Protein AF-A0A8T2YKS9-F1 (afdb_monomer_lite)

Structure (mmCIF, N/CA/C/O backbone):
data_AF-A0A8T2YKS9-F1
#
_entry.id   AF-A0A8T2YKS9-F1
#
loop_
_atom_site.group_PDB
_atom_site.id
_atom_site.type_symbol
_atom_site.label_atom_id
_atom_site.label_alt_id
_atom_site.label_comp_id
_atom_site.label_asym_id
_atom_site.label_entity_id
_atom_site.label_seq_id
_atom_site.pdbx_PDB_ins_code
_atom_site.Cartn_x
_atom_site.Cartn_y
_atom_site.Cartn_z
_atom_site.occupancy
_atom_site.B_iso_or_equiv
_atom_site.auth_seq_id
_atom_site.auth_comp_id
_atom_site.auth_asym_id
_atom_site.auth_atom_id
_atom_site.pdbx_PDB_model_num
ATOM 1 N N . MET A 1 1 ? -23.346 18.059 -5.267 1.00 39.94 1 MET A N 1
ATOM 2 C CA . MET A 1 1 ? -23.439 16.583 -5.205 1.00 39.94 1 MET A CA 1
ATOM 3 C C . MET A 1 1 ? -22.046 16.041 -4.912 1.00 39.94 1 MET A C 1
ATOM 5 O O . MET A 1 1 ? -21.174 16.187 -5.754 1.00 39.94 1 MET A O 1
ATOM 9 N N . LYS A 1 2 ? -21.785 15.537 -3.700 1.00 49.81 2 LYS A N 1
ATOM 10 C CA . LYS A 1 2 ? -20.465 15.010 -3.318 1.00 49.81 2 LYS A CA 1
ATOM 11 C C . LYS A 1 2 ? -20.457 13.519 -3.664 1.00 49.81 2 LYS A C 1
ATOM 13 O O . LYS A 1 2 ? -21.193 12.752 -3.049 1.00 49.81 2 LYS A O 1
ATOM 18 N N . GLY A 1 3 ? -19.740 13.144 -4.724 1.00 54.84 3 GLY A N 1
ATOM 19 C CA . GLY A 1 3 ? -19.618 11.751 -5.156 1.00 54.84 3 GLY A CA 1
ATOM 20 C C . GLY A 1 3 ? -19.022 10.900 -4.036 1.00 54.84 3 GLY A C 1
ATOM 21 O O . GLY A 1 3 ? -18.064 11.314 -3.386 1.00 54.84 3 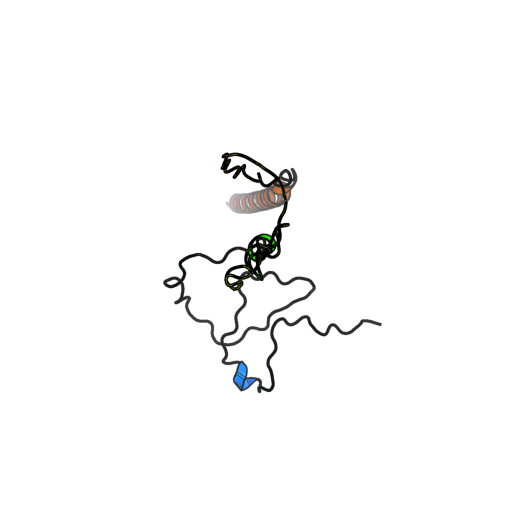GLY A O 1
ATOM 22 N N . ARG A 1 4 ? -19.628 9.740 -3.768 1.00 61.94 4 ARG A N 1
ATOM 23 C CA . ARG A 1 4 ? -19.130 8.784 -2.773 1.00 61.94 4 ARG A CA 1
ATOM 24 C C . ARG A 1 4 ? -17.757 8.272 -3.223 1.00 61.94 4 ARG A C 1
ATOM 26 O O . ARG A 1 4 ? -17.602 7.895 -4.381 1.00 61.94 4 ARG A O 1
ATOM 33 N N . VAL A 1 5 ? -16.785 8.266 -2.317 1.00 64.69 5 VAL A N 1
ATOM 34 C CA . VAL A 1 5 ? -15.455 7.697 -2.553 1.00 64.69 5 VAL A CA 1
ATOM 35 C C . VAL A 1 5 ? -15.510 6.221 -2.167 1.00 64.69 5 VAL A C 1
ATOM 37 O O . VAL A 1 5 ? -15.826 5.903 -1.025 1.00 64.69 5 VAL A O 1
ATOM 40 N N . TRP A 1 6 ? -15.275 5.327 -3.126 1.00 66.19 6 TRP A N 1
ATOM 41 C CA . TRP A 1 6 ? -15.517 3.886 -2.961 1.00 66.19 6 TRP A CA 1
ATOM 42 C C . TRP A 1 6 ? -14.244 3.057 -2.723 1.00 66.19 6 TRP A C 1
ATOM 44 O O . TRP A 1 6 ? -14.348 1.912 -2.299 1.00 66.19 6 TRP A O 1
ATOM 54 N N . PHE A 1 7 ? -13.054 3.621 -2.963 1.00 79.31 7 PHE A N 1
ATOM 55 C CA . PHE A 1 7 ? -11.790 2.870 -3.005 1.00 79.31 7 PHE A CA 1
ATOM 56 C C . PHE A 1 7 ? -10.639 3.623 -2.328 1.00 79.31 7 PHE A C 1
ATOM 58 O O . PHE A 1 7 ? -9.623 3.920 -2.942 1.00 79.31 7 PHE A O 1
ATOM 65 N N . VAL A 1 8 ? -10.833 3.991 -1.064 1.00 89.81 8 VAL A N 1
ATOM 66 C CA . VAL A 1 8 ? -9.793 4.633 -0.235 1.00 89.81 8 VAL A CA 1
ATOM 67 C C . VAL A 1 8 ? -9.143 3.665 0.738 1.00 89.81 8 VAL A C 1
ATOM 69 O O . VAL A 1 8 ? -7.998 3.855 1.128 1.00 89.81 8 VAL A O 1
ATOM 72 N N . GLN A 1 9 ? -9.838 2.597 1.114 1.00 92.94 9 GLN A N 1
ATOM 73 C CA . GLN A 1 9 ? -9.240 1.576 1.952 1.00 92.94 9 GLN A CA 1
ATOM 74 C C . GLN A 1 9 ? -8.391 0.639 1.090 1.00 92.94 9 GLN A C 1
ATOM 76 O O . GLN A 1 9 ? -8.901 0.014 0.160 1.00 92.94 9 GLN A O 1
ATOM 81 N N . VAL A 1 10 ? -7.105 0.529 1.417 1.00 93.19 10 VAL A N 1
ATOM 82 C CA . VAL A 1 10 ? -6.154 -0.357 0.723 1.00 93.19 10 VAL A CA 1
ATOM 83 C C . VAL A 1 10 ? -6.467 -1.832 0.995 1.00 93.19 10 VAL A C 1
ATOM 85 O O . VAL A 1 10 ? -6.239 -2.695 0.151 1.00 93.19 10 VAL A O 1
ATOM 88 N N . THR A 1 11 ? -7.017 -2.137 2.172 1.00 93.12 11 THR A N 1
ATOM 89 C CA . THR A 1 11 ? -7.328 -3.502 2.603 1.00 93.12 11 THR A CA 1
ATOM 90 C C . THR A 1 11 ? -8.774 -3.890 2.303 1.00 93.12 11 THR A C 1
ATOM 92 O O . THR A 1 11 ? -9.702 -3.121 2.544 1.00 93.12 11 THR A O 1
ATOM 95 N N . LYS A 1 12 ? -8.985 -5.128 1.839 1.00 92.06 12 LYS A N 1
ATOM 96 C CA . LYS A 1 12 ? -10.316 -5.722 1.651 1.00 92.06 12 LYS A CA 1
ATOM 97 C C . LYS A 1 12 ? -10.390 -7.080 2.345 1.00 92.06 12 LYS A C 1
ATOM 99 O O . LYS A 1 12 ? -9.564 -7.949 2.083 1.00 92.06 12 LYS A O 1
ATOM 104 N N . ARG A 1 13 ? -11.401 -7.272 3.196 1.00 91.38 13 ARG A N 1
ATOM 105 C CA . ARG A 1 13 ? -11.765 -8.574 3.783 1.00 91.38 13 ARG A CA 1
ATOM 106 C C . ARG A 1 13 ? -12.914 -9.154 2.961 1.00 91.38 13 ARG A C 1
ATOM 108 O O . ARG A 1 13 ? -13.848 -8.420 2.644 1.00 91.38 13 ARG A O 1
ATOM 115 N N . VAL A 1 14 ? -12.817 -10.414 2.547 1.00 91.00 14 VAL A N 1
ATOM 116 C CA . VAL A 1 14 ? -13.779 -11.039 1.624 1.00 91.00 14 VAL A CA 1
ATOM 117 C C . VAL A 1 14 ? -14.481 -12.176 2.346 1.00 91.00 14 VAL A C 1
ATOM 119 O O . VAL A 1 14 ? -13.813 -13.081 2.830 1.00 91.00 14 VAL A O 1
ATOM 122 N N . ASP A 1 15 ? -15.811 -12.108 2.424 1.00 87.38 15 ASP A N 1
ATOM 123 C CA . ASP A 1 15 ? -16.672 -13.171 2.961 1.00 87.38 15 ASP A CA 1
ATOM 124 C C . ASP A 1 15 ? -16.241 -13.699 4.344 1.00 87.38 15 ASP A C 1
ATOM 126 O O . ASP A 1 15 ? -16.335 -14.889 4.625 1.00 87.38 15 ASP A O 1
ATOM 130 N N . THR A 1 16 ? -15.737 -12.817 5.215 1.00 85.69 16 THR A N 1
ATOM 131 C CA . THR A 1 16 ? -15.246 -13.184 6.554 1.00 85.69 16 THR A CA 1
ATOM 132 C C . THR A 1 16 ? -15.887 -12.312 7.629 1.00 85.69 16 THR A C 1
ATOM 134 O O . THR A 1 16 ? -15.983 -11.093 7.450 1.00 85.69 16 THR A O 1
ATOM 137 N N . ALA A 1 17 ? -16.291 -12.912 8.754 1.00 88.25 17 ALA A N 1
ATOM 138 C CA . ALA A 1 17 ? -16.774 -12.153 9.901 1.00 88.25 17 ALA A CA 1
ATOM 139 C C . ALA A 1 17 ? -15.627 -11.364 10.547 1.00 88.25 17 ALA A C 1
ATOM 141 O O . ALA A 1 17 ? -14.447 -11.674 10.374 1.00 88.25 17 ALA A O 1
ATOM 142 N N . GLU A 1 18 ? -15.974 -10.311 11.281 1.00 83.69 18 GLU A N 1
ATOM 143 C CA . GLU A 1 18 ? -14.983 -9.413 11.866 1.00 83.69 18 GLU A CA 1
ATOM 144 C C . GLU A 1 18 ? -14.056 -10.111 12.865 1.00 83.69 18 GLU A C 1
ATOM 146 O O . GLU A 1 18 ? -12.841 -9.907 12.833 1.00 83.69 18 GLU A O 1
ATOM 151 N N . ASP A 1 19 ? -14.613 -11.003 13.677 1.00 86.81 19 ASP A N 1
ATOM 152 C CA . ASP A 1 19 ? -13.867 -11.782 14.667 1.00 86.81 19 ASP A CA 1
ATOM 153 C C . ASP A 1 19 ? -12.844 -12.731 14.026 1.00 86.81 19 ASP A C 1
ATOM 155 O O . ASP A 1 19 ? -11.772 -12.959 14.588 1.00 86.81 19 ASP A O 1
ATOM 159 N N . ASP A 1 20 ? -13.122 -13.212 12.813 1.00 88.00 20 ASP A N 1
ATOM 160 C CA . ASP A 1 20 ? -12.247 -14.143 12.103 1.00 88.00 20 ASP A CA 1
ATOM 161 C C . ASP A 1 20 ? -10.988 -13.445 11.571 1.00 88.00 20 ASP A C 1
ATOM 163 O O . ASP A 1 20 ? -9.879 -13.980 11.664 1.00 88.00 20 ASP A O 1
ATOM 167 N N . TRP A 1 21 ? -11.134 -12.241 11.001 1.00 90.62 21 TRP A N 1
ATOM 168 C CA . TRP A 1 21 ? -10.007 -11.530 10.391 1.00 90.62 21 TRP A CA 1
ATOM 169 C C . TRP A 1 21 ? -9.256 -10.623 11.360 1.00 90.62 21 TRP A C 1
ATOM 171 O O . TRP A 1 21 ? -8.097 -10.287 11.094 1.00 90.62 21 TRP A O 1
ATOM 181 N N . ARG A 1 22 ? -9.865 -10.248 12.493 1.00 88.56 22 ARG A N 1
ATOM 182 C CA . ARG A 1 22 ? -9.217 -9.444 13.544 1.00 88.56 22 ARG A CA 1
ATOM 183 C C . ARG A 1 22 ? -7.946 -10.095 14.087 1.00 88.56 22 ARG A C 1
ATOM 185 O O . ARG A 1 22 ? -7.028 -9.372 14.470 1.00 88.56 22 ARG A O 1
ATOM 192 N N . GLY A 1 23 ? -7.870 -11.426 14.072 1.00 89.00 23 GLY A N 1
ATOM 193 C CA . GLY A 1 23 ? -6.672 -12.178 14.449 1.00 89.00 23 GLY A CA 1
ATOM 194 C C . GLY A 1 23 ? -5.566 -12.213 13.385 1.00 89.00 23 GLY A C 1
ATOM 195 O O . GLY A 1 23 ? -4.433 -12.567 13.706 1.00 89.00 23 GLY A O 1
ATOM 196 N N . TRP A 1 24 ? -5.845 -11.854 12.126 1.00 91.94 24 TRP A N 1
ATOM 197 C CA . TRP A 1 24 ? -4.829 -11.878 11.067 1.00 91.94 24 TRP A CA 1
ATOM 198 C C . TRP A 1 24 ? -3.841 -10.743 11.281 1.00 91.94 24 TRP A C 1
ATOM 200 O O . TRP A 1 24 ? -4.251 -9.616 11.525 1.00 91.94 24 TRP A O 1
ATOM 210 N N . ASN A 1 25 ? -2.548 -11.001 11.135 1.00 90.00 25 ASN A N 1
ATOM 211 C CA . ASN A 1 25 ? -1.542 -9.961 11.308 1.00 90.00 25 ASN A CA 1
ATOM 212 C C . ASN A 1 25 ? -1.319 -9.192 9.995 1.00 90.00 25 ASN A C 1
ATOM 214 O O . ASN A 1 25 ? -0.516 -9.609 9.161 1.00 90.00 25 ASN A O 1
ATOM 218 N N . TRP A 1 26 ? -2.072 -8.111 9.780 1.00 91.94 26 TRP A N 1
ATOM 219 C CA . TRP A 1 26 ? -1.944 -7.230 8.610 1.00 91.94 26 TRP A CA 1
ATOM 220 C C . TRP A 1 26 ? -1.364 -5.892 9.062 1.00 91.94 26 TRP A C 1
ATOM 222 O O . TRP A 1 26 ? -1.940 -5.242 9.935 1.00 91.94 26 TRP A O 1
ATOM 232 N N . ARG A 1 27 ? -0.242 -5.480 8.464 1.00 89.00 27 ARG A N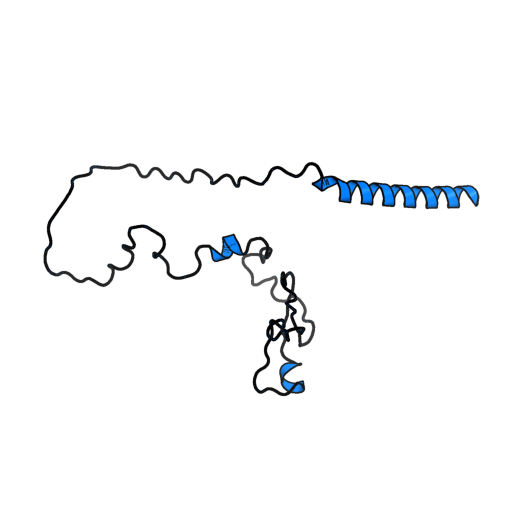 1
ATOM 233 C CA . ARG A 1 27 ? 0.537 -4.303 8.876 1.00 89.00 27 ARG A CA 1
ATOM 234 C C . ARG A 1 27 ? 0.849 -3.384 7.707 1.00 89.00 27 ARG A C 1
ATOM 236 O O . ARG A 1 27 ? 0.903 -3.830 6.567 1.00 89.00 27 ARG A O 1
ATOM 243 N N . SER A 1 28 ? 1.079 -2.126 8.050 1.00 88.56 28 SER A N 1
ATOM 244 C CA . SER A 1 28 ? 1.567 -1.070 7.173 1.00 88.56 28 SER A CA 1
ATOM 245 C C . SER A 1 28 ? 2.549 -0.238 7.995 1.00 88.56 28 SER A C 1
ATOM 247 O O . SER A 1 28 ? 2.203 0.212 9.090 1.00 88.56 28 SER A O 1
ATOM 249 N N . GLU A 1 29 ? 3.783 -0.106 7.516 1.00 85.88 29 GLU A N 1
ATOM 250 C CA . GLU A 1 29 ? 4.866 0.607 8.196 1.00 85.88 29 GLU A CA 1
ATOM 251 C C . GLU A 1 29 ? 5.730 1.306 7.147 1.00 85.88 29 GLU A C 1
ATOM 253 O O . GLU A 1 29 ? 6.187 0.679 6.196 1.00 85.88 29 GLU A O 1
ATOM 258 N N . GLY A 1 30 ? 5.931 2.618 7.295 1.00 84.44 30 GLY A N 1
ATOM 259 C CA . GLY A 1 30 ? 6.701 3.408 6.328 1.00 84.44 30 GLY A CA 1
ATOM 260 C C . GLY A 1 30 ? 6.030 3.597 4.957 1.00 84.44 30 GLY A C 1
ATOM 261 O O . GLY A 1 30 ? 6.656 4.149 4.052 1.00 84.44 30 GLY A O 1
ATOM 262 N N . ASP A 1 31 ? 4.771 3.177 4.800 1.00 88.44 31 ASP A N 1
ATOM 263 C CA . ASP A 1 31 ? 4.019 3.302 3.551 1.00 88.44 31 ASP A CA 1
ATOM 264 C C . ASP A 1 31 ? 3.560 4.743 3.290 1.00 88.44 31 ASP A C 1
ATOM 266 O O . ASP A 1 31 ? 3.110 5.460 4.188 1.00 88.44 31 ASP A O 1
ATOM 270 N N . ILE A 1 32 ? 3.608 5.156 2.022 1.00 90.56 32 ILE A N 1
ATOM 271 C CA . ILE A 1 32 ? 3.081 6.448 1.572 1.00 90.56 32 ILE A CA 1
ATOM 272 C C . ILE A 1 32 ? 1.674 6.238 1.003 1.00 90.56 32 ILE A C 1
ATOM 274 O O . ILE A 1 32 ? 1.496 5.621 -0.046 1.00 90.56 32 ILE A O 1
ATOM 278 N N . LEU A 1 33 ? 0.667 6.795 1.680 1.00 91.56 33 LEU A N 1
ATOM 279 C CA . LEU A 1 33 ? -0.738 6.720 1.281 1.00 91.56 33 LEU A CA 1
ATOM 280 C C . LEU A 1 33 ? -1.208 8.085 0.758 1.00 91.56 33 LEU A C 1
ATOM 282 O O . LEU A 1 33 ? -1.346 9.049 1.509 1.00 91.56 33 LEU A O 1
ATOM 286 N N . VAL A 1 34 ? -1.432 8.179 -0.554 1.00 90.62 34 VAL A N 1
ATOM 287 C CA . VAL A 1 34 ? -1.842 9.416 -1.243 1.00 90.62 34 VAL A CA 1
ATOM 288 C C . VAL A 1 34 ? -3.329 9.396 -1.603 1.00 90.62 34 VAL A C 1
ATOM 290 O O . VAL A 1 34 ? -3.980 8.356 -1.553 1.00 90.62 34 VAL A O 1
ATOM 293 N N . ASN A 1 35 ? -3.891 10.550 -1.979 1.00 92.19 35 ASN A N 1
ATOM 294 C CA . ASN A 1 35 ? -5.284 10.681 -2.441 1.00 92.19 35 ASN A CA 1
ATOM 295 C C . ASN A 1 35 ? -6.347 10.176 -1.443 1.00 92.19 35 ASN A C 1
ATOM 297 O O . ASN A 1 35 ? -7.419 9.720 -1.837 1.00 92.19 35 ASN A O 1
ATOM 301 N N . GLY A 1 36 ? -6.060 10.277 -0.143 1.00 90.88 36 GLY A N 1
ATOM 302 C CA . GLY A 1 36 ? -6.967 9.833 0.917 1.00 90.88 36 GLY A CA 1
ATOM 303 C C . GLY A 1 36 ? -6.976 8.322 1.140 1.00 90.88 36 GLY A C 1
ATOM 304 O O . GLY A 1 36 ? -7.867 7.831 1.832 1.00 90.88 36 GLY A O 1
ATOM 305 N N . ALA A 1 37 ? -6.016 7.590 0.566 1.00 92.62 37 ALA A N 1
ATOM 306 C CA . ALA A 1 37 ? -5.841 6.180 0.864 1.00 92.62 37 ALA A CA 1
ATOM 307 C C . ALA A 1 37 ? -5.527 5.964 2.356 1.00 92.62 37 ALA A C 1
ATOM 309 O O . ALA A 1 37 ? -4.832 6.766 2.978 1.00 92.62 37 ALA A O 1
ATOM 310 N N . PHE A 1 38 ? -6.032 4.876 2.932 1.00 93.69 38 PHE A N 1
ATOM 311 C CA . PHE A 1 38 ? -5.734 4.473 4.305 1.00 93.69 38 PHE A CA 1
ATOM 312 C C . PHE A 1 38 ? -5.679 2.947 4.441 1.00 93.69 38 PHE A C 1
ATOM 314 O O . PHE A 1 38 ? -6.277 2.203 3.657 1.00 93.69 38 PHE A O 1
ATOM 321 N N . PHE A 1 39 ? -4.972 2.476 5.466 1.00 94.19 39 PHE A N 1
ATOM 322 C CA . PHE A 1 39 ? -4.803 1.059 5.770 1.00 94.19 39 PHE A CA 1
ATOM 323 C C . PHE A 1 39 ? -5.488 0.708 7.095 1.00 94.19 39 PHE A C 1
ATOM 325 O O . PHE A 1 39 ? -5.342 1.425 8.082 1.00 94.19 39 PHE A O 1
ATOM 332 N N . VAL A 1 40 ? -6.224 -0.407 7.128 1.00 93.69 40 VAL A N 1
ATOM 333 C CA . VAL A 1 40 ? -6.823 -0.944 8.362 1.00 93.69 40 VAL A CA 1
ATOM 334 C C . VAL A 1 40 ? -6.045 -2.182 8.789 1.00 93.69 40 VAL A C 1
ATOM 336 O O . VAL A 1 40 ? -6.183 -3.245 8.174 1.00 93.69 40 VAL A O 1
ATOM 339 N N . ALA A 1 41 ? -5.223 -2.012 9.825 1.00 92.56 41 ALA A N 1
ATOM 340 C CA . ALA A 1 41 ? -4.402 -3.059 10.423 1.00 92.56 41 ALA A CA 1
ATOM 341 C C . ALA A 1 41 ? -5.211 -3.996 11.333 1.00 92.56 41 ALA A C 1
ATOM 343 O O . ALA A 1 41 ? -6.316 -3.671 11.773 1.00 92.56 41 ALA A O 1
ATOM 344 N N . SER A 1 42 ? -4.657 -5.176 11.600 1.00 92.50 42 SER A N 1
ATOM 345 C CA . SER A 1 42 ? -5.242 -6.183 12.493 1.00 92.50 42 SER A CA 1
ATOM 346 C C . SER A 1 42 ? -4.167 -7.093 13.081 1.00 92.50 42 SER A C 1
ATOM 348 O O . SER A 1 42 ? -3.025 -7.093 12.616 1.00 92.50 42 SER A O 1
ATOM 350 N N . GLY A 1 43 ? -4.558 -7.918 14.052 1.00 88.94 43 GLY A N 1
ATOM 351 C CA . GLY A 1 43 ? -3.666 -8.828 14.755 1.00 88.94 43 GLY A CA 1
ATOM 352 C C . GLY A 1 43 ? -2.930 -8.155 15.910 1.00 88.94 43 GLY A C 1
ATOM 353 O O . GLY A 1 43 ? -3.093 -6.967 16.181 1.00 88.94 43 GLY A O 1
ATOM 354 N N . ALA A 1 44 ? -2.135 -8.946 16.624 1.00 81.00 44 ALA A N 1
ATOM 355 C CA . ALA A 1 44 ? -1.291 -8.445 17.700 1.00 81.00 44 ALA A CA 1
ATOM 356 C C . ALA A 1 44 ? -0.024 -7.785 17.141 1.00 81.00 44 ALA A C 1
ATOM 358 O O . ALA A 1 44 ? 0.482 -8.181 16.087 1.00 81.00 44 ALA A O 1
ATOM 359 N N . GLU A 1 45 ? 0.527 -6.828 17.881 1.00 71.31 45 GLU A N 1
ATOM 360 C CA . GLU A 1 45 ? 1.900 -6.362 17.697 1.00 71.31 45 GLU A CA 1
ATOM 361 C C . GLU A 1 45 ? 2.855 -7.529 18.029 1.00 71.31 45 GLU A C 1
ATOM 363 O O . GLU A 1 45 ? 2.699 -8.214 19.035 1.00 71.31 45 GLU A O 1
ATOM 368 N N . LEU A 1 46 ? 3.786 -7.841 17.127 1.00 68.31 46 LEU A N 1
ATOM 369 C CA . LEU A 1 46 ? 4.732 -8.959 17.233 1.00 68.31 46 LEU A CA 1
ATOM 370 C C . LEU A 1 46 ? 6.113 -8.340 17.215 1.00 68.31 46 LEU A C 1
ATOM 372 O O . LEU A 1 46 ? 6.373 -7.515 16.336 1.00 68.31 46 LEU A O 1
ATOM 376 N N . GLU A 1 47 ? 6.975 -8.816 18.113 1.00 61.38 47 GLU A N 1
ATOM 377 C CA . GLU A 1 47 ? 8.415 -8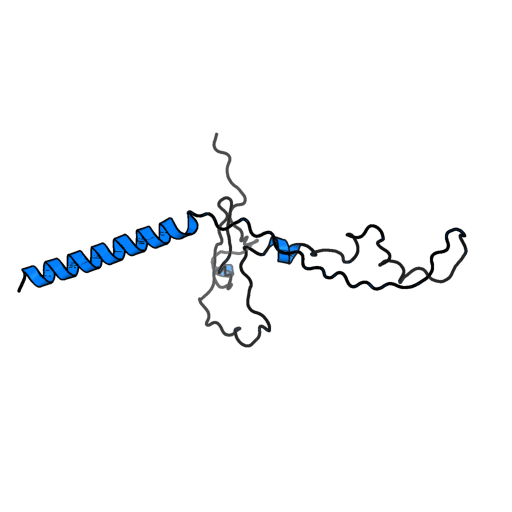.572 18.082 1.00 61.38 47 GLU A CA 1
ATOM 378 C C . GLU A 1 47 ? 8.984 -8.810 16.679 1.00 61.38 47 GLU A C 1
ATOM 380 O O . GLU A 1 47 ? 8.645 -9.791 16.003 1.00 61.38 47 GLU A O 1
ATOM 385 N N . VAL A 1 48 ? 9.875 -7.911 16.257 1.00 63.22 48 VAL A N 1
ATOM 386 C CA . VAL A 1 48 ? 10.581 -7.936 14.972 1.00 63.22 48 VAL A CA 1
ATOM 387 C C . VAL A 1 48 ? 11.544 -9.128 14.946 1.00 63.22 48 VAL A C 1
ATOM 389 O O . VAL A 1 48 ? 12.745 -9.010 15.142 1.00 63.22 48 VAL A O 1
ATOM 392 N N . LYS A 1 49 ? 11.019 -10.334 14.721 1.00 59.50 49 LYS A N 1
ATOM 393 C CA . LYS A 1 49 ? 11.821 -11.569 14.690 1.00 59.50 49 LYS A CA 1
ATOM 394 C C . LYS A 1 49 ? 12.469 -11.838 13.324 1.00 59.50 49 LYS A C 1
ATOM 396 O O . LYS A 1 49 ? 13.157 -12.843 13.158 1.00 59.50 49 LYS A O 1
ATOM 401 N N . TYR A 1 50 ? 1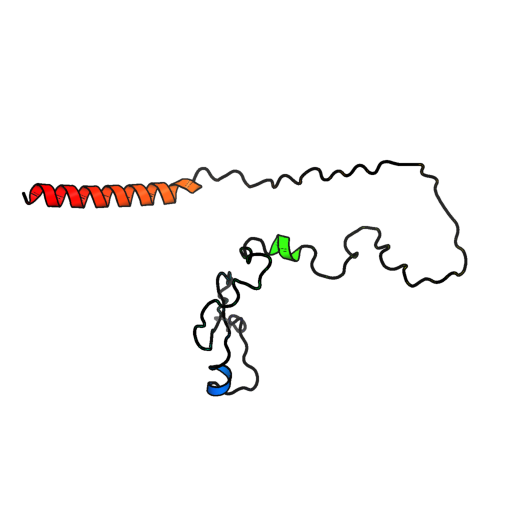2.246 -10.952 12.349 1.00 58.34 50 TYR A N 1
ATOM 402 C CA . TYR A 1 50 ? 12.656 -11.109 10.947 1.00 58.34 50 TYR A CA 1
ATOM 403 C C . TYR A 1 50 ? 13.926 -10.340 10.565 1.00 58.34 50 TYR A C 1
ATOM 405 O O . TYR A 1 50 ? 14.420 -10.515 9.453 1.00 58.34 50 TYR A O 1
ATOM 413 N N . GLU A 1 51 ? 14.504 -9.567 11.489 1.00 58.12 51 GLU A N 1
ATOM 414 C CA . GLU A 1 51 ? 15.757 -8.818 11.288 1.00 58.12 51 GLU A CA 1
ATOM 415 C C . GLU A 1 51 ? 16.920 -9.727 10.840 1.00 58.12 51 GLU A C 1
ATOM 417 O O . GLU A 1 51 ? 17.832 -9.308 10.138 1.00 58.12 51 GLU A O 1
ATOM 422 N N . LYS A 1 52 ? 16.849 -11.021 11.181 1.00 55.47 52 LYS A N 1
ATOM 423 C CA . LYS A 1 52 ? 17.872 -12.024 10.863 1.00 55.47 52 LYS A CA 1
ATOM 424 C C . LYS A 1 52 ? 17.738 -12.671 9.474 1.00 55.47 52 LYS A C 1
ATOM 426 O O . LYS A 1 52 ? 18.644 -13.393 9.070 1.00 55.47 52 LYS A O 1
ATOM 431 N N . ALA A 1 53 ? 16.619 -12.480 8.770 1.00 60.03 53 ALA A N 1
ATOM 432 C CA . ALA A 1 53 ? 16.303 -13.206 7.530 1.00 60.03 53 ALA A CA 1
ATOM 433 C C . ALA A 1 53 ? 16.365 -12.350 6.251 1.00 60.03 53 ALA A C 1
ATOM 435 O O . ALA A 1 53 ? 16.267 -12.898 5.154 1.00 60.03 53 ALA A O 1
ATOM 436 N N . TYR A 1 54 ? 16.540 -11.032 6.365 1.00 63.34 54 TYR A N 1
ATOM 437 C CA . TYR A 1 54 ? 16.650 -10.145 5.209 1.00 63.34 54 TYR A CA 1
ATOM 438 C C . TYR A 1 54 ? 18.114 -9.911 4.826 1.00 63.34 54 TYR A C 1
ATOM 440 O O . TYR A 1 54 ? 18.925 -9.498 5.646 1.00 63.34 54 TYR A O 1
ATOM 448 N N . SER A 1 55 ? 18.451 -10.143 3.554 1.00 73.62 55 SER A N 1
ATOM 449 C CA . SER A 1 55 ? 19.772 -9.795 3.004 1.00 73.62 55 SER A CA 1
ATOM 450 C C . SER A 1 55 ? 19.905 -8.300 2.678 1.00 73.62 55 SER A C 1
ATOM 452 O O . SER A 1 55 ? 21.006 -7.841 2.383 1.00 73.62 55 SER A O 1
ATOM 454 N N . VAL A 1 56 ? 18.794 -7.559 2.670 1.00 78.19 56 VAL A N 1
ATOM 455 C CA . VAL A 1 56 ? 18.720 -6.134 2.329 1.00 78.19 56 VAL A CA 1
ATOM 456 C C . VAL A 1 56 ? 17.607 -5.461 3.125 1.00 78.19 56 VAL A C 1
ATOM 458 O O . VAL A 1 56 ? 16.547 -6.049 3.336 1.00 78.19 56 VAL A O 1
ATOM 461 N N . GLU A 1 57 ? 17.837 -4.218 3.536 1.00 81.56 57 GLU A N 1
ATOM 462 C CA . GLU A 1 57 ? 16.832 -3.403 4.221 1.00 81.56 57 GLU A CA 1
ATOM 463 C C . GLU A 1 57 ? 15.743 -2.899 3.255 1.00 81.56 57 GLU A C 1
ATOM 465 O O . GLU A 1 57 ? 16.051 -2.599 2.089 1.00 81.56 57 GLU A O 1
ATOM 470 N N . PRO A 1 58 ? 14.491 -2.731 3.727 1.00 81.19 58 PRO A N 1
ATOM 471 C CA . PRO A 1 58 ? 13.444 -2.052 2.972 1.00 81.19 58 PRO A CA 1
ATOM 472 C C . PRO A 1 58 ? 13.893 -0.652 2.536 1.00 81.19 58 PRO A C 1
ATOM 474 O O . PRO A 1 58 ? 14.484 0.106 3.306 1.00 81.19 58 PRO A O 1
ATOM 477 N N . LYS A 1 59 ? 13.613 -0.291 1.282 1.00 86.44 59 LYS A N 1
ATOM 478 C CA . LYS A 1 59 ? 13.904 1.044 0.748 1.00 86.44 59 LYS A CA 1
ATOM 479 C C . LYS A 1 59 ? 12.686 1.952 0.876 1.00 86.44 59 LYS A C 1
ATOM 481 O O . LYS A 1 59 ? 11.553 1.490 0.822 1.00 86.44 59 LYS A O 1
ATOM 486 N N . SER A 1 60 ? 12.940 3.252 1.022 1.00 86.31 60 SER A N 1
ATOM 487 C CA . SER A 1 60 ? 11.888 4.270 1.095 1.00 86.31 60 SER A CA 1
ATOM 488 C C . SER A 1 60 ? 10.966 4.215 -0.125 1.00 86.31 60 SER A C 1
ATOM 490 O O . SER A 1 60 ? 11.440 4.108 -1.259 1.00 86.31 60 SER A O 1
ATOM 492 N N . ALA A 1 61 ? 9.661 4.383 0.105 1.00 86.94 61 ALA A N 1
ATOM 493 C CA . ALA A 1 61 ? 8.639 4.435 -0.941 1.00 86.94 61 ALA A CA 1
ATOM 494 C C . ALA A 1 61 ? 8.856 5.573 -1.963 1.00 86.94 61 ALA A C 1
ATOM 496 O O . ALA A 1 61 ? 8.323 5.512 -3.065 1.00 86.94 61 ALA A O 1
ATOM 497 N N . VAL A 1 62 ? 9.699 6.569 -1.657 1.00 87.19 62 VAL A N 1
ATOM 498 C CA . VAL A 1 62 ? 10.124 7.609 -2.618 1.00 87.19 62 VAL A CA 1
ATOM 499 C C . VAL A 1 62 ? 10.844 7.014 -3.838 1.00 87.19 62 VAL A C 1
ATOM 501 O O . VAL A 1 62 ? 10.823 7.604 -4.912 1.00 87.19 62 VAL A O 1
ATOM 504 N N . LEU A 1 63 ? 11.463 5.837 -3.703 1.00 90.38 63 LEU A N 1
ATOM 505 C CA . LEU A 1 63 ? 12.189 5.169 -4.788 1.00 90.38 63 LEU A CA 1
ATOM 506 C C . LEU A 1 63 ? 11.308 4.228 -5.625 1.00 90.38 63 LEU A C 1
ATOM 508 O O . LEU A 1 63 ? 11.845 3.485 -6.446 1.00 90.38 63 LEU A O 1
ATOM 512 N N . ILE A 1 64 ? 9.983 4.227 -5.435 1.00 90.00 64 ILE A N 1
ATOM 513 C CA . ILE A 1 64 ? 9.085 3.261 -6.086 1.00 90.00 64 ILE A CA 1
ATOM 514 C C . ILE A 1 64 ? 9.183 3.293 -7.617 1.00 90.00 64 ILE A C 1
ATOM 516 O O . ILE A 1 64 ? 9.195 2.235 -8.246 1.00 90.00 64 ILE A O 1
ATOM 520 N N . ASP A 1 65 ? 9.356 4.476 -8.211 1.00 90.25 65 ASP A N 1
ATOM 521 C CA . ASP A 1 65 ? 9.491 4.638 -9.662 1.00 90.25 65 ASP A CA 1
ATOM 522 C C . ASP A 1 65 ? 10.748 3.939 -10.192 1.00 90.25 65 ASP A C 1
ATOM 524 O O . ASP A 1 65 ? 10.710 3.276 -11.226 1.00 90.25 65 ASP A O 1
ATOM 528 N N . LEU A 1 66 ? 11.858 4.019 -9.452 1.00 90.75 66 LEU A N 1
ATOM 529 C CA . LEU A 1 66 ? 13.105 3.339 -9.808 1.00 90.75 66 LEU A CA 1
ATOM 530 C C . LEU A 1 66 ? 12.986 1.831 -9.583 1.00 90.75 66 LEU A C 1
ATOM 532 O O . LEU A 1 66 ? 13.402 1.044 -10.430 1.00 90.75 66 LEU A O 1
ATOM 536 N N . LEU A 1 67 ? 12.397 1.425 -8.455 1.00 90.62 67 LEU A N 1
ATOM 537 C CA . LEU A 1 67 ? 12.232 0.014 -8.098 1.00 90.62 67 LEU A CA 1
ATOM 538 C C . LEU A 1 67 ? 11.311 -0.733 -9.074 1.00 90.62 67 LEU A C 1
ATOM 540 O O . LEU A 1 67 ? 11.473 -1.936 -9.263 1.00 90.62 67 LEU A O 1
ATOM 544 N N . THR A 1 68 ? 10.361 -0.038 -9.702 1.00 91.75 68 THR A N 1
ATOM 545 C CA . THR A 1 68 ? 9.376 -0.637 -10.620 1.00 91.75 68 THR A CA 1
ATOM 546 C C . THR A 1 68 ? 9.666 -0.381 -12.102 1.00 91.75 68 THR A C 1
ATOM 548 O O . THR A 1 68 ? 9.007 -0.987 -12.950 1.00 91.75 68 THR A O 1
ATOM 551 N N . MET A 1 69 ? 10.688 0.422 -12.433 1.00 88.75 69 MET A N 1
ATOM 552 C CA . MET A 1 69 ? 11.041 0.837 -13.803 1.00 88.75 69 MET A CA 1
ATOM 553 C C . MET A 1 69 ? 11.232 -0.328 -14.785 1.00 88.75 69 MET A C 1
ATOM 555 O O . MET A 1 69 ? 10.868 -0.224 -15.954 1.00 88.75 69 MET A O 1
ATOM 559 N N . HIS A 1 70 ? 11.794 -1.443 -14.316 1.00 85.88 70 HIS A N 1
ATOM 560 C CA . HIS A 1 70 ? 12.036 -2.644 -15.122 1.00 85.88 70 HIS A CA 1
ATOM 561 C C . HIS A 1 70 ? 11.153 -3.826 -14.696 1.00 85.88 70 HIS A C 1
ATOM 563 O O . HIS A 1 70 ? 11.487 -4.981 -14.959 1.00 85.88 70 HIS A O 1
ATOM 569 N N . SER A 1 71 ? 10.033 -3.555 -14.017 1.00 87.94 71 SER A N 1
ATOM 570 C CA . SER A 1 71 ? 9.048 -4.588 -13.691 1.00 87.94 71 SER A CA 1
ATOM 571 C C . SER A 1 71 ? 8.292 -5.038 -14.948 1.00 87.94 71 SER A C 1
ATOM 573 O O . SER A 1 71 ? 8.013 -4.246 -15.846 1.00 87.94 71 SER A O 1
ATOM 575 N N . GLY A 1 72 ? 7.963 -6.328 -15.026 1.00 85.88 72 GLY A N 1
ATOM 576 C CA . GLY A 1 72 ? 7.287 -6.923 -16.181 1.00 85.88 72 GLY A CA 1
ATOM 577 C C . GLY A 1 72 ? 8.177 -7.883 -16.969 1.00 85.88 72 GLY A C 1
ATOM 578 O O . GLY A 1 72 ? 9.152 -8.423 -16.450 1.00 85.88 72 GLY A O 1
ATOM 579 N N . VAL A 1 73 ? 7.795 -8.162 -18.216 1.00 83.50 73 VAL A N 1
ATOM 580 C CA . VAL A 1 73 ? 8.506 -9.129 -19.063 1.00 83.50 73 VAL A CA 1
ATOM 581 C C . VAL A 1 73 ? 9.885 -8.585 -19.432 1.00 83.50 73 VAL A C 1
ATOM 583 O O . VAL A 1 73 ? 10.024 -7.462 -19.914 1.00 83.50 73 VAL A O 1
ATOM 586 N N . LEU A 1 74 ? 10.911 -9.410 -19.245 1.00 75.69 74 LEU A N 1
ATOM 587 C CA . LEU A 1 74 ? 12.270 -9.079 -19.652 1.00 75.69 74 LEU A CA 1
ATOM 588 C C . LEU A 1 74 ? 12.355 -9.087 -21.187 1.00 75.69 74 LEU A C 1
ATOM 590 O O . LEU A 1 74 ? 11.998 -10.076 -21.824 1.00 75.69 74 LEU A O 1
ATOM 594 N N . GLY A 1 75 ? 12.820 -7.989 -21.788 1.00 65.69 75 GLY A N 1
ATOM 595 C CA . GLY A 1 75 ? 13.082 -7.917 -23.233 1.00 65.69 75 GLY A CA 1
ATOM 596 C C . GLY A 1 75 ? 12.010 -7.252 -24.106 1.00 65.69 75 GLY A C 1
ATOM 597 O O . GLY A 1 75 ? 12.074 -7.413 -25.317 1.00 65.69 75 GLY A O 1
ATOM 598 N N . VAL A 1 76 ? 11.061 -6.489 -23.546 1.00 55.72 76 VAL A N 1
ATOM 599 C CA . VAL A 1 76 ? 10.078 -5.684 -24.322 1.00 55.72 76 VAL A CA 1
ATOM 600 C C . VAL A 1 76 ? 10.407 -4.183 -24.410 1.00 55.72 76 VAL A C 1
ATOM 602 O O . VAL A 1 76 ? 9.603 -3.402 -24.910 1.00 55.72 76 VAL A O 1
ATOM 605 N N . GLY A 1 77 ? 11.598 -3.772 -23.963 1.00 55.31 77 GLY A N 1
ATOM 606 C CA . GLY A 1 77 ? 12.019 -2.363 -23.900 1.00 55.31 77 GLY A CA 1
ATOM 607 C C . GLY A 1 77 ? 13.191 -1.961 -24.803 1.00 55.31 77 GLY A C 1
ATOM 608 O O . GLY A 1 77 ? 13.669 -0.838 -24.691 1.00 55.31 77 GLY A O 1
ATOM 609 N N . GLY A 1 78 ? 13.676 -2.840 -25.682 1.00 52.97 78 GLY A N 1
ATOM 610 C CA . GLY A 1 78 ? 14.732 -2.522 -26.650 1.00 52.97 78 GLY A CA 1
ATOM 611 C C . GLY A 1 78 ? 14.174 -2.613 -28.062 1.00 52.97 78 GLY A C 1
ATOM 612 O O . GLY A 1 78 ? 13.314 -3.431 -28.332 1.00 52.97 78 GLY A O 1
ATOM 613 N N . ARG A 1 79 ? 14.641 -1.814 -29.017 1.00 58.59 79 ARG A N 1
ATOM 614 C CA . ARG A 1 79 ? 14.167 -1.870 -30.418 1.00 58.59 79 ARG A CA 1
ATOM 615 C C . ARG A 1 79 ? 14.545 -3.170 -31.168 1.00 58.59 79 ARG A C 1
ATOM 617 O O . ARG A 1 79 ? 14.473 -3.221 -32.389 1.00 58.59 79 ARG A O 1
ATOM 624 N N . ASN A 1 80 ? 14.927 -4.222 -30.453 1.00 59.50 80 ASN A N 1
ATOM 625 C CA . ASN A 1 80 ? 15.334 -5.533 -30.940 1.00 59.50 80 ASN A CA 1
ATOM 626 C C . ASN A 1 80 ? 15.166 -6.578 -29.823 1.00 59.50 80 ASN A C 1
ATOM 628 O O . ASN A 1 80 ? 16.125 -7.058 -29.223 1.00 59.50 80 ASN A O 1
ATOM 632 N N . ASN A 1 81 ? 13.914 -6.952 -29.566 1.00 58.25 81 ASN A N 1
ATOM 633 C CA . ASN A 1 81 ? 13.521 -8.050 -28.683 1.00 58.25 81 ASN A CA 1
ATOM 634 C C . ASN A 1 81 ? 13.967 -9.403 -29.275 1.00 58.25 81 ASN A C 1
ATOM 636 O O . ASN A 1 81 ? 13.133 -10.223 -29.653 1.00 58.25 81 ASN A O 1
ATOM 640 N N . ASN A 1 82 ? 15.269 -9.672 -29.384 1.00 57.38 82 ASN A N 1
ATOM 641 C CA . ASN A 1 82 ? 15.768 -10.994 -29.772 1.00 57.38 82 ASN A CA 1
ATOM 642 C C . ASN A 1 82 ? 15.963 -11.903 -28.545 1.00 57.38 82 ASN A C 1
ATOM 644 O O . ASN A 1 82 ? 16.909 -12.676 -28.456 1.00 57.38 82 ASN A O 1
ATOM 648 N N . LEU A 1 83 ? 15.051 -11.795 -27.575 1.00 55.03 83 LEU A N 1
ATOM 649 C CA . LEU A 1 83 ? 14.963 -12.667 -26.402 1.00 55.03 83 LEU A CA 1
ATOM 650 C C . LEU A 1 83 ? 13.780 -13.644 -26.546 1.00 55.03 83 LEU A C 1
ATOM 652 O O . LEU A 1 83 ? 13.113 -13.995 -25.581 1.00 55.03 83 LEU A O 1
ATOM 656 N N . GLY A 1 84 ? 13.487 -14.040 -27.791 1.00 50.78 84 GLY A N 1
ATOM 657 C CA . GLY A 1 84 ? 12.429 -14.986 -28.164 1.00 50.78 84 GLY A CA 1
ATOM 658 C C . GLY A 1 84 ? 12.907 -16.158 -29.029 1.00 50.78 84 GLY A C 1
ATOM 659 O O . GLY A 1 84 ? 12.121 -17.050 -29.329 1.00 50.78 84 GLY A O 1
ATOM 660 N N . MET A 1 85 ? 14.189 -16.216 -29.401 1.00 54.03 85 MET A N 1
ATOM 661 C CA . MET A 1 85 ? 14.704 -17.203 -30.364 1.00 54.03 85 MET A CA 1
ATOM 662 C C . MET A 1 85 ? 15.314 -18.458 -29.716 1.00 54.03 85 MET A C 1
ATOM 664 O O . MET A 1 85 ? 16.132 -19.138 -30.322 1.00 54.03 85 MET A O 1
ATOM 668 N N . TRP A 1 86 ? 14.898 -18.815 -28.499 1.00 55.38 86 TRP A N 1
ATOM 669 C CA . TRP A 1 86 ? 15.219 -20.117 -27.891 1.00 55.38 86 TRP A CA 1
ATOM 670 C C . TRP A 1 86 ? 14.319 -21.259 -28.405 1.00 55.38 86 TRP A C 1
ATOM 672 O O . TRP A 1 86 ? 14.518 -22.411 -28.035 1.00 55.38 86 TRP A O 1
ATOM 682 N N . SER A 1 87 ? 13.322 -20.954 -29.252 1.00 52.78 87 SER A N 1
ATOM 683 C CA . SER A 1 87 ? 12.310 -21.917 -29.730 1.00 52.78 87 SER A CA 1
ATOM 684 C C . SER A 1 87 ? 12.276 -22.141 -31.250 1.00 52.78 87 SER A C 1
ATOM 686 O O . SER A 1 87 ? 11.608 -23.061 -31.716 1.00 52.78 87 SER A O 1
ATOM 688 N N . THR A 1 88 ? 12.984 -21.351 -32.056 1.00 49.03 88 THR A N 1
ATOM 689 C CA . THR A 1 88 ? 13.072 -21.581 -33.508 1.00 49.03 88 THR A CA 1
ATOM 690 C C . THR A 1 88 ? 14.164 -22.593 -33.804 1.00 49.03 88 THR A C 1
ATOM 692 O O . THR A 1 88 ? 15.335 -22.257 -33.968 1.00 49.03 88 THR A O 1
ATOM 695 N N . GLY A 1 89 ? 13.753 -23.858 -33.846 1.00 44.78 89 GLY A N 1
ATOM 696 C CA . GLY A 1 89 ? 14.544 -24.937 -34.412 1.00 44.78 89 GLY A CA 1
ATOM 697 C C . GLY A 1 89 ? 14.934 -24.662 -35.867 1.00 44.78 89 GLY A C 1
ATOM 698 O O . GLY A 1 89 ? 14.306 -23.880 -36.580 1.00 44.78 89 GLY A O 1
ATOM 699 N N . SER A 1 90 ? 16.005 -25.332 -36.280 1.00 50.03 90 SER A N 1
ATOM 700 C CA . SER A 1 90 ? 16.590 -25.293 -37.618 1.00 50.03 90 SER A CA 1
ATOM 701 C C . SER A 1 90 ? 15.541 -25.568 -38.704 1.00 50.03 90 SER A C 1
ATOM 703 O O . SER A 1 90 ? 15.165 -26.720 -38.905 1.00 50.03 90 SER A O 1
ATOM 705 N N . ASN A 1 91 ? 15.063 -24.538 -39.414 1.00 44.34 91 ASN A N 1
ATOM 706 C CA . ASN A 1 91 ? 14.611 -24.718 -40.793 1.00 44.34 91 ASN A CA 1
ATOM 707 C C . ASN A 1 91 ? 14.499 -23.405 -41.589 1.00 44.34 91 ASN A C 1
ATOM 709 O O . ASN A 1 91 ? 13.672 -22.550 -41.287 1.00 44.34 91 ASN A O 1
ATOM 713 N N . GLY A 1 92 ? 15.274 -23.327 -42.675 1.00 44.25 92 GLY A N 1
ATOM 714 C CA . GLY A 1 92 ? 14.819 -22.758 -43.947 1.00 44.25 92 GLY A CA 1
ATOM 715 C C . GLY A 1 92 ? 14.824 -21.237 -44.123 1.00 44.25 92 GLY A C 1
ATOM 716 O O . GLY A 1 92 ? 13.770 -20.615 -44.108 1.00 44.25 92 GLY A O 1
ATOM 717 N N . GLY A 1 93 ? 16.012 -20.691 -44.403 1.00 45.34 93 GLY A N 1
ATOM 718 C CA . GLY A 1 93 ? 16.290 -19.635 -45.391 1.00 45.34 93 GLY A CA 1
ATOM 719 C C . GLY A 1 93 ? 15.370 -18.410 -45.487 1.00 45.34 93 GLY A C 1
ATOM 720 O O . GLY A 1 93 ? 14.291 -18.481 -46.069 1.00 45.34 93 GLY A O 1
ATOM 721 N N . LYS A 1 94 ? 15.901 -17.246 -45.094 1.00 39.75 94 LYS A N 1
ATOM 722 C CA . LYS A 1 94 ? 15.810 -16.007 -45.882 1.00 39.75 94 LYS A CA 1
ATOM 723 C C . LYS A 1 94 ? 17.080 -15.181 -45.695 1.00 39.75 94 LYS A C 1
ATOM 725 O O . LYS A 1 94 ? 17.734 -15.220 -44.661 1.00 39.75 94 LYS A O 1
ATOM 730 N N . GLU A 1 95 ? 17.411 -14.499 -46.768 1.00 40.03 95 GLU A N 1
ATOM 731 C CA . GLU A 1 95 ? 18.699 -13.968 -47.171 1.00 40.03 95 GLU A CA 1
ATOM 732 C C . GLU A 1 95 ? 18.633 -12.435 -47.200 1.00 40.03 95 GLU A C 1
ATOM 734 O O . GLU A 1 95 ? 17.595 -11.866 -47.543 1.00 40.03 95 GLU A O 1
ATOM 739 N N . GLY A 1 96 ? 19.752 -11.789 -46.847 1.00 35.59 96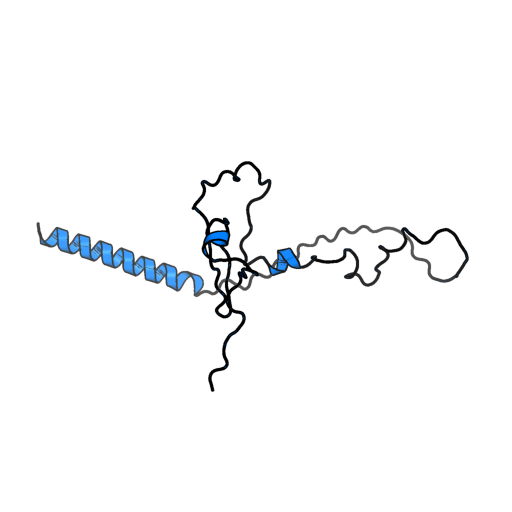 GLY A N 1
ATOM 740 C CA . GLY A 1 96 ? 19.983 -10.340 -46.939 1.00 35.59 96 GLY A CA 1
ATOM 741 C C . GLY A 1 96 ? 19.927 -9.614 -45.585 1.00 35.59 96 GLY A C 1
ATOM 742 O O . GLY A 1 96 ? 19.023 -9.858 -44.801 1.00 35.59 96 GLY A O 1
ATOM 743 N N . LEU A 1 97 ? 20.821 -8.697 -45.205 1.00 33.94 97 LEU A N 1
ATOM 744 C CA . LEU A 1 97 ? 21.847 -7.907 -45.895 1.00 33.94 97 LEU A CA 1
ATOM 745 C C . LEU A 1 97 ? 22.796 -7.321 -44.822 1.00 33.94 97 LEU A C 1
ATOM 747 O O . LEU A 1 97 ? 22.339 -7.019 -43.723 1.00 33.94 97 LEU A O 1
ATOM 751 N N . GLY A 1 98 ? 24.050 -7.033 -45.188 1.00 34.53 98 GLY A N 1
ATOM 752 C CA . GLY A 1 98 ? 24.804 -5.912 -44.600 1.00 34.53 98 GLY A CA 1
ATOM 753 C C . GLY A 1 98 ? 25.971 -6.265 -43.678 1.00 34.53 98 GLY A C 1
ATOM 754 O O . GLY A 1 98 ? 25.789 -6.520 -42.497 1.00 34.53 98 GLY A O 1
ATOM 755 N N . SER A 1 99 ? 27.171 -6.204 -44.254 1.00 43.44 99 SER A N 1
ATOM 756 C CA . SER A 1 99 ? 28.489 -6.246 -43.613 1.00 43.44 99 SER A CA 1
ATOM 757 C C . SER A 1 99 ? 28.653 -5.195 -42.507 1.00 43.44 99 SER A C 1
ATOM 759 O O . SER A 1 99 ? 28.297 -4.036 -42.709 1.00 43.44 99 SER A O 1
ATOM 761 N N . GLY A 1 100 ? 29.273 -5.584 -41.394 1.00 37.91 100 GLY A N 1
ATOM 762 C CA . GLY A 1 100 ? 29.717 -4.685 -40.332 1.00 37.91 100 GLY A CA 1
ATOM 763 C C . GLY A 1 100 ? 30.661 -5.413 -39.383 1.00 37.91 100 GLY A C 1
ATOM 764 O O . GLY A 1 100 ? 30.207 -6.080 -38.460 1.00 37.91 100 GLY A O 1
ATOM 765 N N . GLU A 1 101 ? 31.954 -5.323 -39.697 1.00 39.12 101 GLU A N 1
ATOM 766 C CA . GLU A 1 101 ? 33.121 -5.527 -38.824 1.00 39.12 101 GLU A CA 1
ATOM 767 C C . GLU A 1 101 ? 32.812 -5.071 -37.384 1.00 39.12 101 GLU A C 1
ATOM 769 O O . GLU A 1 101 ? 32.189 -4.033 -37.191 1.00 39.12 101 GLU A O 1
ATOM 774 N N . GLY A 1 102 ? 33.076 -5.875 -36.357 1.00 41.38 102 GLY A N 1
ATOM 775 C CA . GLY A 1 102 ? 34.355 -5.747 -35.660 1.00 41.38 102 GLY A CA 1
ATOM 776 C C . GLY A 1 102 ? 34.269 -4.701 -34.541 1.00 41.38 102 GLY A C 1
ATOM 777 O O . GLY A 1 102 ? 34.348 -3.510 -34.796 1.00 41.38 102 GLY A O 1
ATOM 778 N N . ASP A 1 103 ? 34.063 -5.214 -33.323 1.00 43.12 103 ASP A N 1
ATOM 779 C CA . ASP A 1 103 ? 34.591 -4.728 -32.041 1.00 43.12 103 ASP A CA 1
ATOM 780 C C . ASP A 1 103 ? 34.629 -3.223 -31.696 1.00 43.12 103 ASP A C 1
ATOM 782 O O . ASP A 1 103 ? 35.625 -2.542 -31.902 1.00 43.12 103 ASP A O 1
ATOM 786 N N . ASP A 1 104 ? 33.662 -2.800 -30.877 1.00 41.53 104 ASP A N 1
ATOM 787 C CA . ASP A 1 104 ? 33.935 -2.097 -29.618 1.00 41.53 104 ASP A CA 1
ATOM 788 C C . ASP A 1 104 ? 32.806 -2.306 -28.589 1.00 41.53 104 ASP A C 1
ATOM 790 O O . ASP A 1 104 ? 31.775 -1.639 -28.563 1.00 41.53 104 ASP A O 1
ATOM 794 N N . TYR A 1 105 ? 33.029 -3.244 -27.663 1.00 45.06 105 TYR A N 1
ATOM 795 C CA . TYR A 1 105 ? 32.344 -3.239 -26.368 1.00 45.06 105 TYR A CA 1
ATOM 796 C C . TYR A 1 105 ? 32.831 -2.022 -25.570 1.00 45.06 105 TYR A C 1
ATOM 798 O O . TYR A 1 105 ? 33.662 -2.133 -24.670 1.00 45.06 105 TYR A O 1
ATOM 806 N N . LEU A 1 106 ? 32.357 -0.836 -25.940 1.00 45.88 106 LEU A N 1
ATOM 807 C CA . LEU A 1 106 ? 32.436 0.343 -25.096 1.00 45.88 106 LEU A CA 1
ATOM 808 C C . LEU A 1 106 ? 31.278 0.240 -24.106 1.00 45.88 106 LEU A C 1
ATOM 810 O O . LEU A 1 106 ? 30.142 0.622 -24.387 1.00 45.88 106 LEU A O 1
ATOM 814 N N . ASP A 1 107 ? 31.597 -0.342 -22.951 1.00 49.22 107 ASP A N 1
ATOM 815 C CA . ASP A 1 107 ? 30.800 -0.283 -21.732 1.00 49.22 107 ASP A CA 1
ATOM 816 C C . ASP A 1 107 ? 30.694 1.181 -21.282 1.00 49.22 107 ASP A C 1
ATOM 818 O O . ASP A 1 107 ? 31.332 1.616 -20.322 1.00 49.22 107 ASP A O 1
ATOM 822 N N . ASP A 1 108 ? 29.883 1.968 -21.985 1.00 45.91 108 ASP A N 1
ATOM 823 C CA . ASP A 1 108 ? 29.534 3.319 -21.572 1.00 45.91 108 ASP A CA 1
ATOM 824 C C . ASP A 1 108 ? 28.429 3.215 -20.514 1.00 45.91 108 ASP A C 1
ATOM 826 O O . ASP A 1 108 ? 27.291 3.653 -20.678 1.00 45.91 108 ASP A O 1
ATOM 830 N N . TYR A 1 109 ? 28.790 2.639 -19.363 1.00 47.38 109 TYR A N 1
ATOM 831 C CA . TYR A 1 109 ? 28.134 2.926 -18.089 1.00 47.38 109 TYR A CA 1
ATOM 832 C C . TYR A 1 109 ? 28.545 4.346 -17.657 1.00 47.38 109 TYR A C 1
ATOM 834 O O . TYR A 1 109 ? 29.029 4.576 -16.547 1.00 47.38 109 TYR A O 1
ATOM 842 N N . SER A 1 110 ? 28.410 5.317 -18.567 1.00 47.12 110 SER A N 1
ATOM 843 C CA . SER A 1 110 ? 28.590 6.723 -18.258 1.00 47.12 110 SER A CA 1
ATOM 844 C C . SER A 1 110 ? 27.423 7.093 -17.379 1.00 47.12 110 SER A C 1
ATOM 846 O O . SER A 1 110 ? 26.270 7.131 -17.816 1.00 47.12 110 SER A O 1
ATOM 848 N N . GLY A 1 111 ? 27.747 7.234 -16.094 1.00 51.16 111 GLY A N 1
ATOM 849 C CA . GLY A 1 111 ? 26.809 7.511 -15.035 1.00 51.16 111 GLY A CA 1
ATOM 850 C C . GLY A 1 111 ? 25.772 8.506 -15.516 1.00 51.16 111 GLY A C 1
ATOM 851 O O . GLY A 1 111 ? 26.086 9.661 -15.815 1.00 51.16 111 GLY A O 1
ATOM 852 N N . SER A 1 112 ? 24.521 8.049 -15.546 1.00 45.44 112 SER A N 1
ATOM 853 C CA . SER A 1 112 ? 23.377 8.930 -15.433 1.00 45.44 112 SER A CA 1
ATOM 854 C C . SER A 1 112 ? 23.548 9.653 -14.102 1.00 45.44 112 SER A C 1
ATOM 856 O O . SER A 1 112 ? 23.081 9.202 -13.053 1.00 45.44 112 SER A O 1
ATOM 858 N N . SER A 1 113 ? 24.329 10.730 -14.136 1.00 51.88 113 SER A N 1
ATOM 859 C CA . SER A 1 113 ? 24.394 11.717 -13.086 1.00 51.88 113 SER A CA 1
ATOM 860 C C . SER A 1 113 ? 22.952 12.128 -12.883 1.00 51.88 113 SER A C 1
ATOM 862 O O . SER A 1 113 ? 22.308 12.707 -13.759 1.00 51.88 113 SER A O 1
ATOM 864 N N . ILE A 1 114 ? 22.403 11.691 -11.754 1.00 52.50 114 ILE A N 1
ATOM 865 C CA . ILE A 1 114 ? 21.105 12.135 -11.290 1.00 52.50 114 ILE A CA 1
ATOM 866 C C . ILE A 1 114 ? 21.231 13.652 -11.288 1.00 52.50 114 ILE A C 1
ATOM 868 O O . ILE A 1 114 ? 21.994 14.207 -10.495 1.00 52.50 114 ILE A O 1
ATOM 872 N N . SER A 1 115 ? 20.541 14.322 -12.210 1.00 51.59 115 SER A N 1
ATOM 873 C CA . SER A 1 115 ? 20.368 15.763 -12.123 1.00 51.59 115 SER A CA 1
ATOM 874 C C . SER A 1 115 ? 19.412 15.973 -10.957 1.00 51.59 115 SER A C 1
ATOM 876 O O . SER A 1 115 ? 18.195 16.050 -11.116 1.00 51.59 115 SER A O 1
ATOM 878 N N . LEU A 1 116 ? 19.971 15.914 -9.745 1.00 57.06 116 LEU A N 1
ATOM 879 C CA . LEU A 1 116 ? 19.288 16.327 -8.538 1.00 57.06 116 LEU A CA 1
ATOM 880 C C . LEU A 1 116 ? 18.850 17.769 -8.808 1.00 57.06 116 LEU A C 1
ATOM 882 O O . LEU A 1 116 ? 19.698 18.578 -9.206 1.00 57.06 116 LEU A O 1
ATOM 886 N N . PRO A 1 117 ? 17.559 18.109 -8.642 1.00 67.69 117 PRO A N 1
ATOM 887 C CA . PRO A 1 117 ? 17.165 19.505 -8.694 1.00 67.69 117 PRO A CA 1
ATOM 888 C C . PRO A 1 117 ? 18.071 20.268 -7.720 1.00 67.69 117 PRO A C 1
ATOM 890 O O . PRO A 1 117 ? 18.340 19.752 -6.626 1.00 67.69 117 PRO A O 1
ATOM 893 N N . PRO A 1 118 ? 18.594 21.446 -8.109 1.00 67.38 118 PRO A N 1
ATOM 894 C CA . PRO A 1 118 ? 19.472 22.200 -7.233 1.00 67.38 118 PRO A CA 1
ATOM 895 C C . PRO A 1 118 ? 18.767 22.363 -5.884 1.00 67.38 118 PRO A C 1
ATOM 897 O O . PRO A 1 118 ? 17.564 22.660 -5.870 1.00 67.38 118 PRO A O 1
ATOM 900 N N . PRO A 1 119 ? 19.463 22.118 -4.759 1.00 66.44 119 PRO A N 1
ATOM 901 C CA . PRO A 1 119 ? 18.860 22.267 -3.448 1.00 66.44 119 PRO A CA 1
ATOM 902 C C . PRO A 1 119 ? 18.239 23.658 -3.376 1.00 66.44 119 PRO A C 1
ATOM 904 O O . PRO A 1 119 ? 18.910 24.664 -3.612 1.00 66.44 119 PRO A O 1
ATOM 907 N N . SER A 1 120 ? 16.932 23.708 -3.112 1.00 71.44 120 SER A N 1
ATOM 908 C CA . SER A 1 120 ? 16.243 24.978 -2.927 1.00 71.44 120 SER A CA 1
ATOM 909 C C . SER A 1 120 ? 16.982 25.755 -1.836 1.00 71.44 120 SER A C 1
ATOM 911 O O . SER A 1 120 ? 17.200 25.193 -0.755 1.00 71.44 120 SER A O 1
ATOM 913 N N . PRO A 1 121 ? 17.338 27.036 -2.052 1.00 70.31 121 PRO A N 1
ATOM 914 C CA . PRO A 1 121 ? 17.999 27.846 -1.027 1.00 70.31 121 PRO A CA 1
ATOM 915 C C . PRO A 1 121 ? 17.144 27.982 0.246 1.00 70.31 121 PRO A C 1
ATOM 917 O O . PRO A 1 121 ? 17.636 28.401 1.290 1.00 70.31 121 PRO A O 1
ATOM 920 N N . TYR A 1 122 ? 15.869 27.586 0.181 1.00 78.38 122 TYR A N 1
ATOM 921 C CA . TYR A 1 122 ? 14.913 27.628 1.279 1.00 78.38 122 TYR A CA 1
ATOM 922 C C . TYR A 1 122 ? 14.790 26.321 2.078 1.00 78.38 122 TYR A C 1
ATOM 924 O O . TYR A 1 122 ? 14.052 26.291 3.061 1.00 78.38 122 TYR A O 1
ATOM 932 N N . ALA A 1 123 ? 15.518 25.256 1.720 1.00 78.06 123 ALA A N 1
ATOM 933 C CA . ALA A 1 123 ? 15.446 23.964 2.417 1.00 78.06 123 ALA A CA 1
ATOM 934 C C . ALA A 1 123 ? 15.852 24.046 3.904 1.00 78.06 123 ALA A C 1
ATOM 936 O O . ALA A 1 123 ? 15.380 23.261 4.724 1.00 78.06 123 ALA A O 1
ATOM 937 N N . LEU A 1 124 ? 16.690 25.024 4.265 1.00 79.44 124 LEU A N 1
ATOM 938 C CA . LEU A 1 124 ? 17.160 25.232 5.637 1.00 79.44 124 LEU A CA 1
ATOM 939 C C . LEU A 1 124 ? 16.293 26.202 6.446 1.00 79.44 124 LEU A C 1
ATOM 941 O O . LEU A 1 124 ? 16.450 26.262 7.663 1.00 79.44 124 LEU A O 1
ATOM 945 N N . LEU A 1 125 ? 15.367 26.935 5.817 1.00 87.44 125 LEU A N 1
ATOM 946 C CA . LEU A 1 125 ? 14.484 27.860 6.530 1.00 87.44 125 LEU A CA 1
ATOM 947 C C . LEU A 1 125 ? 13.672 27.192 7.650 1.00 87.44 125 LEU A C 1
ATOM 949 O O . LEU A 1 125 ? 13.714 27.725 8.757 1.00 87.44 125 LEU A O 1
ATOM 953 N N . PRO A 1 126 ? 12.988 26.044 7.451 1.00 89.44 126 PRO A N 1
ATOM 954 C CA . PRO A 1 126 ? 12.220 25.433 8.536 1.00 89.44 126 PRO A CA 1
ATOM 955 C C . PRO A 1 126 ? 13.125 24.999 9.698 1.00 89.44 126 PRO A C 1
ATOM 957 O O . PRO A 1 126 ? 12.791 25.226 10.861 1.00 89.44 126 PRO A O 1
ATOM 960 N N . ILE A 1 127 ? 14.311 24.466 9.387 1.00 91.94 127 ILE A N 1
ATOM 961 C CA . ILE A 1 127 ? 15.309 24.038 10.378 1.00 91.94 127 ILE A CA 1
ATOM 962 C C . ILE A 1 127 ? 15.815 25.242 11.179 1.00 91.94 127 ILE A C 1
ATOM 964 O O . ILE A 1 127 ? 15.845 25.203 12.408 1.00 91.94 127 ILE A O 1
ATOM 968 N N . LEU A 1 128 ? 16.155 26.336 10.497 1.00 93.12 128 LEU A N 1
ATOM 969 C CA . LEU A 1 128 ? 16.642 27.562 11.122 1.00 93.12 128 LEU A CA 1
ATOM 970 C C . LEU A 1 128 ? 15.554 28.227 11.975 1.00 93.12 128 LEU A C 1
ATOM 972 O O . LEU A 1 128 ? 15.837 28.648 13.093 1.00 93.12 128 LEU A O 1
ATOM 976 N N . THR A 1 129 ? 14.299 28.247 11.511 1.00 94.25 129 THR A N 1
ATOM 977 C CA . THR A 1 129 ? 13.177 28.759 12.315 1.00 94.25 129 THR A CA 1
ATOM 978 C C . THR A 1 129 ? 12.932 27.916 13.564 1.00 94.25 129 THR A C 1
ATOM 980 O O . THR A 1 129 ? 12.781 28.478 14.647 1.00 94.25 129 THR A O 1
ATOM 983 N N . ALA A 1 130 ? 12.966 26.584 13.458 1.00 95.38 130 ALA A N 1
ATOM 984 C CA . ALA A 1 130 ? 12.796 25.695 14.606 1.00 95.38 130 ALA A CA 1
ATOM 985 C C . ALA A 1 130 ? 13.928 25.873 15.631 1.00 95.38 130 ALA A C 1
ATOM 987 O O . ALA A 1 130 ? 13.671 25.954 16.831 1.00 95.38 130 ALA A O 1
ATOM 988 N N . LEU A 1 131 ? 15.170 26.009 15.160 1.00 95.75 131 LEU A N 1
ATOM 989 C CA . LEU A 1 131 ? 16.339 26.230 16.010 1.00 95.75 131 LEU A CA 1
ATOM 990 C C . LEU A 1 131 ? 16.259 27.582 16.739 1.00 95.75 131 LEU A C 1
ATOM 992 O O . LEU A 1 131 ? 16.525 27.640 17.938 1.00 95.75 131 LEU A O 1
ATOM 996 N N . ILE A 1 132 ? 15.816 28.645 16.057 1.00 96.69 132 ILE A N 1
ATOM 997 C CA . ILE A 1 132 ? 15.571 29.956 16.681 1.00 96.69 132 ILE A CA 1
ATOM 998 C C . ILE A 1 132 ? 14.517 29.844 17.790 1.00 96.69 132 ILE A C 1
ATOM 1000 O O . ILE A 1 132 ? 14.743 30.353 18.890 1.00 96.69 132 ILE A O 1
ATOM 1004 N N . TYR A 1 133 ? 13.399 29.149 17.548 1.00 96.38 133 TYR A N 1
ATOM 1005 C CA . TYR A 1 133 ? 12.374 28.957 18.577 1.00 96.38 133 TYR A CA 1
ATOM 1006 C C . TYR A 1 133 ? 12.906 28.177 19.785 1.00 96.38 133 TYR A C 1
ATOM 1008 O O . TYR A 1 133 ? 12.678 28.601 20.919 1.00 96.38 133 TYR A O 1
ATOM 1016 N N . LEU A 1 134 ? 13.680 27.110 19.572 1.00 96.00 134 LEU A N 1
ATOM 1017 C CA . LEU A 1 134 ? 14.281 26.333 20.663 1.00 96.00 134 LEU A CA 1
ATOM 1018 C C . LEU A 1 134 ? 15.275 27.151 21.497 1.00 96.00 134 LEU A C 1
ATOM 1020 O O . LEU A 1 134 ? 15.219 27.111 22.726 1.00 96.00 134 LEU A O 1
ATOM 1024 N N . LEU A 1 135 ? 16.146 27.934 20.854 1.00 94.19 135 LEU A N 1
ATOM 1025 C CA . LEU A 1 135 ? 17.085 28.805 21.567 1.00 94.19 135 LEU A CA 1
ATOM 1026 C C . LEU A 1 135 ? 16.359 29.910 22.338 1.00 94.19 135 LEU A C 1
ATOM 1028 O O . LEU A 1 135 ? 16.720 30.196 23.479 1.00 94.19 135 LEU A O 1
ATOM 1032 N N . SER A 1 136 ? 15.312 30.498 21.749 1.00 93.50 136 SER A N 1
ATOM 1033 C CA . SER A 1 136 ? 14.499 31.512 22.428 1.00 93.50 136 SER A CA 1
ATOM 1034 C C . SER A 1 136 ? 13.792 30.941 23.660 1.00 93.50 136 SER A C 1
ATOM 1036 O O . SER A 1 136 ? 13.798 31.565 24.718 1.00 93.50 136 SER A O 1
ATOM 1038 N N . PHE A 1 137 ? 13.265 29.719 23.559 1.00 95.00 137 PHE A N 1
ATOM 1039 C CA . PHE A 1 137 ? 12.625 29.018 24.666 1.00 95.00 137 PHE A CA 1
ATOM 1040 C C . PHE A 1 137 ? 13.616 28.729 25.800 1.00 95.00 137 PHE A C 1
ATOM 1042 O O . PHE A 1 137 ? 13.341 29.048 26.957 1.00 95.00 137 PHE A O 1
ATOM 1049 N N . GLN A 1 138 ? 14.805 28.217 25.467 1.00 93.31 138 GLN A N 1
ATOM 1050 C CA . GLN A 1 138 ? 15.855 27.953 26.452 1.00 93.31 138 GLN A CA 1
ATOM 1051 C C . GLN A 1 138 ? 16.334 29.237 27.145 1.00 93.31 138 GLN A C 1
ATOM 1053 O O . GLN A 1 138 ? 16.561 29.243 28.356 1.00 93.31 138 GLN A O 1
ATOM 1058 N N . TYR A 1 139 ? 16.450 30.335 26.394 1.00 94.44 139 TYR A N 1
ATOM 1059 C CA . TYR A 1 139 ? 16.827 31.639 26.933 1.00 94.44 139 TYR A CA 1
ATOM 1060 C C . TYR A 1 139 ? 15.774 32.191 27.904 1.00 94.44 139 TYR A C 1
ATOM 1062 O O . TYR A 1 139 ? 16.128 32.675 28.977 1.00 94.44 139 TYR A O 1
ATOM 1070 N N . ILE A 1 140 ? 14.483 32.072 27.573 1.00 93.69 140 ILE A N 1
ATOM 1071 C CA . ILE A 1 140 ? 13.382 32.508 28.448 1.00 93.69 140 ILE A CA 1
ATOM 1072 C C . ILE A 1 140 ? 13.383 31.719 29.763 1.00 93.69 140 ILE A C 1
ATOM 1074 O O . ILE A 1 140 ? 13.242 32.316 30.830 1.00 93.69 140 ILE A O 1
ATOM 1078 N N . ILE A 1 141 ? 13.592 30.399 29.708 1.00 94.00 141 ILE A N 1
ATOM 1079 C CA . ILE A 1 141 ? 13.685 29.555 30.909 1.00 94.00 141 ILE A CA 1
ATOM 1080 C C . ILE A 1 141 ? 14.863 29.987 31.788 1.00 94.00 141 ILE A C 1
ATOM 1082 O O . ILE A 1 141 ? 14.696 30.170 32.995 1.00 94.00 141 ILE A O 1
ATOM 1086 N N . ALA A 1 142 ? 16.041 30.184 31.192 1.00 92.44 142 ALA A N 1
ATOM 1087 C CA . ALA A 1 142 ? 17.228 30.622 31.920 1.00 92.44 142 ALA A CA 1
ATOM 1088 C C . ALA A 1 142 ? 17.032 32.009 32.560 1.00 92.44 142 ALA A C 1
ATOM 1090 O O . ALA A 1 142 ? 17.376 32.205 33.727 1.00 92.44 142 ALA A O 1
ATOM 1091 N N . ALA A 1 143 ? 16.425 32.956 31.837 1.00 91.00 143 ALA A N 1
ATOM 1092 C CA . ALA A 1 143 ? 16.129 34.293 32.350 1.00 91.00 143 ALA A CA 1
ATOM 1093 C C . ALA A 1 143 ? 15.128 34.260 33.520 1.00 91.00 143 ALA A C 1
ATOM 1095 O O . ALA A 1 143 ? 15.348 34.931 34.529 1.00 91.00 143 ALA A O 1
ATOM 1096 N N . ALA A 1 144 ? 14.074 33.441 33.428 1.00 88.62 144 ALA A N 1
ATOM 1097 C CA . ALA A 1 144 ? 13.096 33.277 34.503 1.00 88.62 144 ALA A CA 1
ATOM 1098 C C . ALA A 1 144 ? 13.739 32.701 35.777 1.00 88.62 144 ALA A C 1
ATOM 1100 O O . ALA A 1 144 ? 13.553 33.259 36.857 1.00 88.62 144 ALA A O 1
ATOM 1101 N N . LEU A 1 145 ? 14.562 31.653 35.645 1.00 84.94 145 LEU A N 1
ATOM 1102 C CA . LEU A 1 145 ? 15.309 31.054 36.760 1.00 84.94 145 LEU A CA 1
ATOM 1103 C C . LEU A 1 145 ? 16.275 32.042 37.425 1.00 84.94 145 LEU A C 1
ATOM 1105 O O . LEU A 1 145 ? 16.371 32.069 38.646 1.00 84.94 145 LEU A O 1
ATOM 1109 N N . THR A 1 146 ? 16.955 32.875 36.635 1.00 86.94 146 THR A N 1
ATOM 1110 C CA . THR A 1 146 ? 17.915 33.864 37.158 1.00 86.94 146 THR A CA 1
ATOM 1111 C C . THR A 1 146 ? 17.214 35.014 37.887 1.00 86.94 146 THR A C 1
ATOM 1113 O O . THR A 1 146 ? 17.792 35.593 38.794 1.00 86.94 146 THR A O 1
ATOM 1116 N N . SER A 1 147 ? 15.966 35.337 37.524 1.00 77.38 147 SER A N 1
ATOM 1117 C CA . SER A 1 147 ? 15.163 36.370 38.202 1.00 77.38 147 SER A CA 1
ATOM 1118 C C . SER A 1 147 ? 14.517 35.918 39.519 1.00 77.38 147 SER A C 1
ATOM 1120 O O . SER A 1 147 ? 14.011 36.750 40.267 1.00 77.38 147 SER A O 1
ATOM 1122 N N . MET A 1 148 ? 14.488 34.606 39.777 1.00 77.06 148 MET A N 1
ATOM 1123 C CA . MET A 1 148 ? 13.927 34.005 40.994 1.00 77.06 148 MET A CA 1
ATOM 1124 C C . MET A 1 148 ? 14.976 33.741 42.089 1.00 77.06 148 MET A C 1
ATOM 1126 O O . MET A 1 148 ? 14.608 33.286 43.174 1.00 77.06 148 MET A O 1
ATOM 1130 N N . LEU A 1 149 ? 16.252 34.008 41.799 1.00 65.44 149 LEU A N 1
ATOM 1131 C CA . LEU A 1 149 ? 17.396 33.973 42.718 1.00 65.44 149 LEU A CA 1
ATOM 1132 C C . LEU A 1 149 ? 17.748 35.394 43.167 1.00 65.44 149 LEU A C 1
ATOM 1134 O O . LEU A 1 149 ? 18.086 35.546 44.361 1.00 65.44 149 LEU A O 1
#

Organism: Populus deltoides (NCBI:txid3696)

InterPro domains:
  IPR011050 Pectin lyase fold/virulence factor [SSF51126] (5-61)
  IPR012334 Pectin lyase fold [G3DSA:2.160.20.10] (5-75)
  IPR018082 AmbAllergen [PR00807] 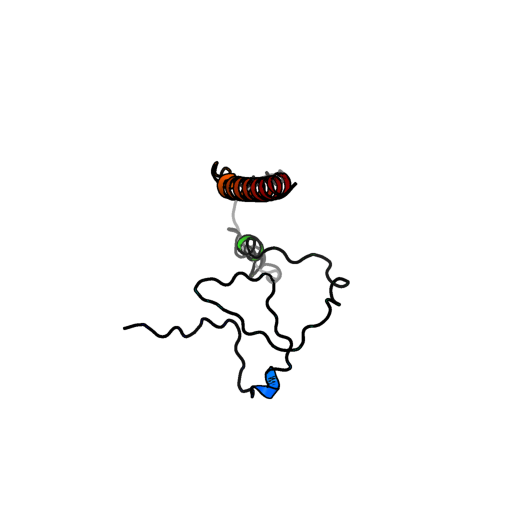(24-48)
  IPR018082 AmbAllergen [PR00807] (53-76)
  IPR045032 Pectin lyase family [PTHR31683] (9-76)

pLDDT: mean 73.44, std 19.23, range [33.94, 96.69]

Foldseek 3Di:
DDDDDDPQEPDDDPPDDPVGCLQPADDDDLDDRPPNHDYDGHHDDDPPPCPVPDPDDDDHPVCVCVVCVCPDDPQPPDPDSPVPPPPDDDDDDDDDDDDDDDDDPPPCVVDPPPPDPPPDPCPCVVVVVVVVVVVVVVVVVVVVVVVVD

Secondary structure (DSSP, 8-state):
--PPP---BS----S--HHHHHTS-B---S----TT-B---BS-----TTTTT-SSPPPPGGGHHHHHTT-SSTTSSSS-----TTS--S-------------------------PPPPPTTTTHHHHHHHHHHHHHHHHHHHHHHHT-

Sequence (149 aa):
MKGRVWFVQVTKRVDTAEDDWRGWNWRSEGDILVNGAFFVASGAELEVKYEKAYSVEPKSAVLIDLLTMHSGVLGVGGRNNNLGMWSTGSNGGKEGLGSGEGDDYLDDYSGSSISLPPPSPYALLPILTALIYLLSFQYIIAAALTSML

Radius of gyration: 29.4 Å; chains: 1; bounding box: 58×62×90 Å